Protein AF-A0A074V657-F1 (afdb_monomer)

Structure (mmCIF, N/CA/C/O backbone):
data_AF-A0A074V657-F1
#
_entry.id   AF-A0A074V657-F1
#
loop_
_atom_site.group_PDB
_atom_site.id
_atom_site.type_symbol
_atom_site.label_atom_id
_atom_site.label_alt_id
_atom_site.label_comp_id
_atom_site.label_asym_id
_atom_site.label_entity_id
_atom_site.label_seq_id
_atom_site.pdbx_PDB_ins_code
_atom_site.Cartn_x
_atom_site.Cartn_y
_atom_site.Cartn_z
_atom_site.occupancy
_atom_site.B_iso_or_equiv
_atom_site.auth_seq_id
_atom_site.auth_comp_id
_atom_site.auth_asym_id
_atom_site.auth_atom_id
_atom_site.pdbx_PDB_model_num
ATOM 1 N N . MET A 1 1 ? -19.089 2.568 24.440 1.00 58.25 1 MET A N 1
ATOM 2 C CA . MET A 1 1 ? -19.190 2.582 25.915 1.00 58.25 1 MET A CA 1
ATOM 3 C C . MET A 1 1 ? -20.380 3.453 26.281 1.00 58.25 1 MET A C 1
ATOM 5 O O . MET A 1 1 ? -20.622 4.405 25.547 1.00 58.25 1 MET A O 1
ATOM 9 N N . ASN A 1 2 ? -21.153 3.123 27.320 1.00 63.12 2 ASN A N 1
ATOM 10 C CA . ASN A 1 2 ? -22.216 4.026 27.772 1.00 63.12 2 ASN A CA 1
ATOM 11 C C . ASN A 1 2 ? -21.570 5.369 28.148 1.00 63.12 2 ASN A C 1
ATOM 13 O O . ASN A 1 2 ? -20.724 5.359 29.040 1.00 63.12 2 ASN A O 1
ATOM 17 N N . PRO A 1 3 ? -21.950 6.499 27.520 1.00 65.19 3 PRO A N 1
ATOM 18 C CA . PRO A 1 3 ? -21.306 7.795 27.772 1.00 65.19 3 PRO A CA 1
ATOM 19 C C . PRO A 1 3 ? -21.379 8.234 29.239 1.00 65.19 3 PRO A C 1
ATOM 21 O O . PRO A 1 3 ? -20.610 9.072 29.682 1.00 65.19 3 PRO A O 1
ATOM 24 N N . GLN A 1 4 ? -22.321 7.654 29.983 1.00 70.94 4 GLN A N 1
ATOM 25 C CA . GLN A 1 4 ? -22.644 7.993 31.364 1.00 70.94 4 GLN A CA 1
ATOM 26 C C . GLN A 1 4 ? -21.891 7.133 32.396 1.00 70.94 4 GLN A C 1
ATOM 28 O O . GLN A 1 4 ? -22.023 7.361 33.593 1.00 70.94 4 GLN A O 1
ATOM 33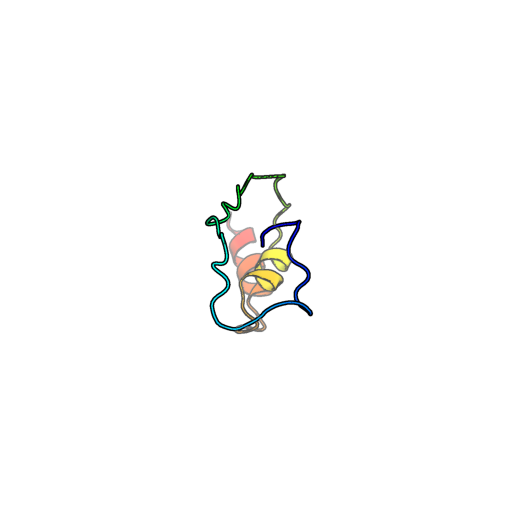 N N . VAL A 1 5 ? -21.129 6.117 31.967 1.00 72.19 5 VAL A N 1
ATOM 34 C CA . VAL A 1 5 ? -20.416 5.209 32.879 1.00 72.19 5 VAL A CA 1
ATOM 35 C C . VAL A 1 5 ? -18.947 5.612 32.945 1.00 72.19 5 VAL A C 1
ATOM 37 O O . VAL A 1 5 ? -18.201 5.393 31.992 1.00 72.19 5 VAL A O 1
ATOM 40 N N . ASN A 1 6 ? -18.527 6.175 34.082 1.00 78.19 6 ASN A N 1
ATOM 41 C CA . ASN A 1 6 ? -17.112 6.408 34.371 1.00 78.19 6 ASN A CA 1
ATOM 42 C C . ASN A 1 6 ? -16.396 5.049 34.538 1.00 78.19 6 ASN A C 1
ATOM 44 O O . ASN A 1 6 ? -16.799 4.274 35.411 1.00 78.19 6 ASN A O 1
ATOM 48 N N . PRO A 1 7 ? -15.337 4.752 33.759 1.00 76.12 7 PRO A N 1
ATOM 49 C CA . PRO A 1 7 ? -14.591 3.496 33.858 1.00 76.12 7 PRO A CA 1
ATOM 50 C C . PRO A 1 7 ? -14.033 3.200 35.259 1.00 76.12 7 PRO A C 1
ATOM 52 O O . PRO A 1 7 ? -13.953 2.040 35.647 1.00 76.12 7 PRO A O 1
ATOM 55 N N . HIS A 1 8 ? -13.703 4.232 36.042 1.00 78.88 8 HIS A N 1
ATOM 56 C CA . HIS A 1 8 ? -13.183 4.083 37.409 1.00 78.88 8 HIS A CA 1
ATOM 57 C C . HIS A 1 8 ? -14.255 3.653 38.424 1.00 78.88 8 HIS A C 1
ATOM 59 O O . HIS A 1 8 ? -13.925 3.226 39.524 1.00 78.88 8 HIS A O 1
ATOM 65 N N . ASN A 1 9 ? -15.536 3.728 38.049 1.00 80.75 9 ASN A N 1
ATOM 66 C CA . ASN A 1 9 ? -16.673 3.349 38.890 1.00 80.75 9 ASN A CA 1
ATOM 67 C C . ASN A 1 9 ? -17.268 1.988 38.489 1.00 80.75 9 ASN A C 1
ATOM 69 O O . ASN A 1 9 ? -18.384 1.655 38.895 1.00 80.75 9 ASN A O 1
ATOM 73 N N . LEU A 1 10 ? -16.555 1.208 37.671 1.00 83.62 10 LEU A N 1
ATOM 74 C CA . LEU A 1 10 ? -16.976 -0.136 37.297 1.00 83.62 10 LEU A CA 1
ATOM 75 C C . LEU A 1 10 ? -16.890 -1.067 38.508 1.00 83.62 10 LEU A C 1
ATOM 77 O O . LEU A 1 10 ? -15.861 -1.170 39.169 1.00 83.62 10 LEU A O 1
ATOM 81 N N . LYS A 1 11 ? -17.993 -1.759 38.786 1.00 85.19 11 LYS A N 1
ATOM 82 C CA . LYS A 1 11 ? -18.106 -2.763 39.843 1.00 85.19 11 LYS A CA 1
ATOM 83 C C . LYS A 1 11 ? -18.638 -4.060 39.250 1.00 85.19 11 LYS A C 1
ATOM 85 O O . LYS A 1 11 ? -19.390 -4.043 38.270 1.00 85.19 11 LYS A O 1
ATOM 90 N N . THR A 1 12 ? -18.271 -5.179 39.863 1.00 86.88 12 THR A N 1
ATOM 91 C CA . THR A 1 12 ? -18.812 -6.499 39.528 1.00 86.88 12 THR A CA 1
ATOM 92 C C . THR A 1 12 ? -20.340 -6.478 39.636 1.00 86.88 12 THR A C 1
ATOM 94 O O . THR A 1 12 ? -20.883 -5.964 40.611 1.00 86.88 12 THR A O 1
ATOM 97 N N . GLY A 1 13 ? -21.034 -7.000 38.620 1.00 85.56 13 GLY A N 1
ATOM 98 C CA . GLY A 1 13 ? -22.503 -7.016 38.552 1.00 85.56 13 GLY A CA 1
ATOM 99 C C . GLY A 1 13 ? -23.140 -5.861 37.767 1.00 85.56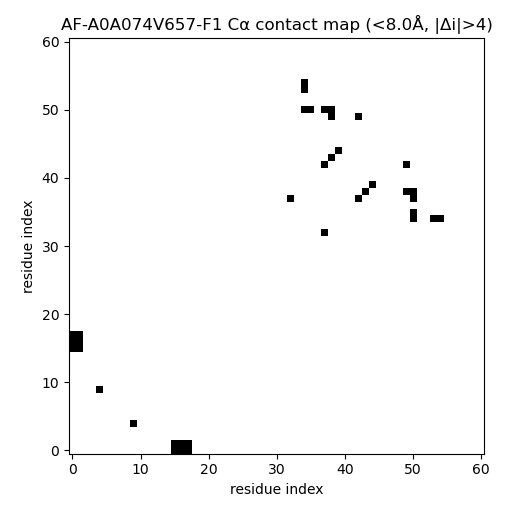 13 GLY A C 1
ATOM 100 O O . GLY A 1 13 ? -24.348 -5.876 37.543 1.00 85.56 13 GLY A O 1
ATOM 101 N N . ILE A 1 14 ? -22.361 -4.880 37.293 1.00 84.44 14 ILE A N 1
ATOM 102 C CA . ILE A 1 14 ? -22.878 -3.837 36.396 1.00 84.44 14 ILE A CA 1
ATOM 103 C C . ILE A 1 14 ? -23.036 -4.388 34.973 1.00 84.44 14 ILE A C 1
ATOM 105 O O . ILE A 1 14 ? -22.078 -4.848 34.354 1.00 84.44 14 ILE A O 1
ATOM 109 N N . ASN A 1 15 ? -24.238 -4.243 34.411 1.00 83.75 15 ASN A N 1
ATOM 110 C CA . ASN A 1 15 ? -24.509 -4.570 33.014 1.00 83.75 15 ASN A CA 1
ATOM 111 C C . ASN A 1 15 ? -24.049 -3.441 32.080 1.00 83.75 15 ASN A C 1
ATOM 113 O O . ASN A 1 15 ? -24.630 -2.352 32.049 1.00 83.75 15 ASN A O 1
ATOM 117 N N . LEU A 1 16 ? -23.022 -3.711 31.274 1.00 83.19 16 LEU A N 1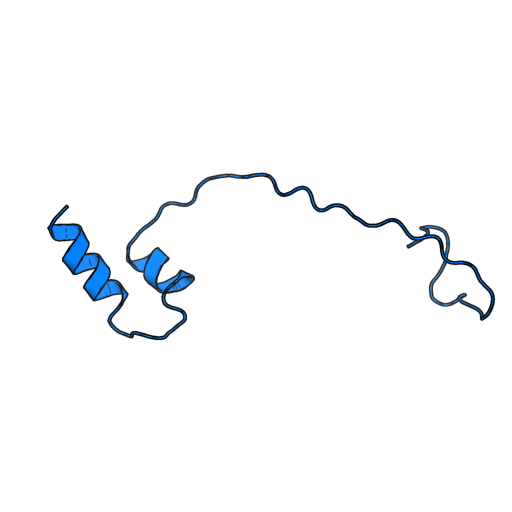
ATOM 118 C CA . LEU A 1 16 ? -22.532 -2.780 30.261 1.00 83.19 16 LEU A CA 1
ATOM 119 C C . LEU A 1 16 ? -23.326 -2.921 28.965 1.00 83.19 16 LEU A C 1
ATOM 121 O O . LEU A 1 16 ? -23.333 -3.972 28.329 1.00 83.19 16 LEU A O 1
ATOM 125 N N . LYS A 1 17 ? -23.951 -1.827 28.528 1.00 82.25 17 LYS A N 1
ATOM 126 C CA . LYS A 1 17 ? -24.566 -1.770 27.201 1.00 82.25 17 LYS A CA 1
ATOM 127 C C . LYS A 1 17 ? -23.483 -1.487 26.164 1.00 82.25 17 LYS A C 1
ATOM 129 O O . LYS A 1 17 ? -22.732 -0.513 26.274 1.00 82.25 17 LYS A O 1
ATOM 134 N N . TYR A 1 18 ? -23.420 -2.326 25.139 1.00 76.19 18 TYR A N 1
ATOM 135 C CA . TYR A 1 18 ? -22.573 -2.124 23.972 1.00 76.19 18 TYR A CA 1
ATOM 136 C C . TYR A 1 18 ? -23.421 -2.188 22.705 1.00 76.19 18 TYR A C 1
ATOM 138 O O . TYR A 1 18 ? -24.472 -2.822 22.657 1.00 76.19 18 TYR A O 1
ATOM 146 N N . ARG A 1 19 ? -22.951 -1.515 21.659 1.00 78.19 19 ARG A N 1
ATOM 147 C CA . ARG A 1 19 ? -23.483 -1.645 20.306 1.00 78.19 19 ARG A CA 1
ATOM 148 C C . ARG A 1 19 ? -22.297 -1.859 19.388 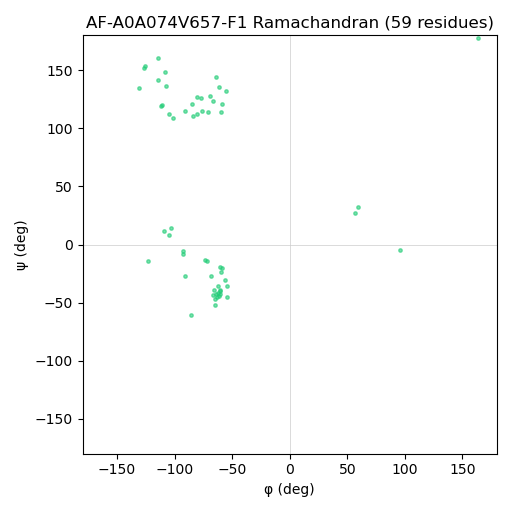1.00 78.19 19 ARG A C 1
ATOM 150 O O . ARG A 1 19 ? -21.293 -1.159 19.521 1.00 78.19 19 ARG A O 1
ATOM 157 N N . LYS A 1 20 ? -22.406 -2.817 18.469 1.00 81.19 20 LYS A N 1
ATOM 158 C CA . LYS A 1 20 ? -21.403 -3.004 17.420 1.00 81.19 20 LYS A CA 1
ATOM 159 C C . LYS A 1 20 ? -21.328 -1.710 16.608 1.00 81.19 20 LYS A C 1
ATOM 161 O O . LYS A 1 20 ? -22.313 -1.313 15.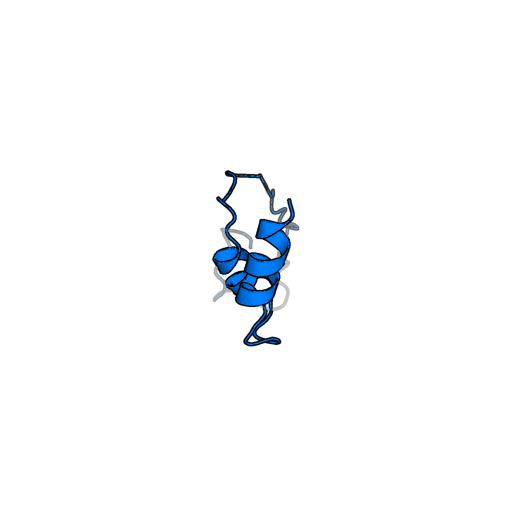987 1.00 81.19 20 LYS A O 1
ATOM 166 N N . GLY A 1 21 ? -20.187 -1.028 16.674 1.00 76.88 21 GLY A N 1
ATOM 167 C CA . GLY A 1 21 ? -19.913 0.108 15.804 1.00 76.88 21 GLY A CA 1
ATOM 168 C C . GLY A 1 21 ? -19.844 -0.363 14.353 1.00 76.88 21 GLY A C 1
ATOM 169 O O . GLY A 1 21 ? -19.370 -1.466 14.080 1.00 76.88 21 GLY A O 1
ATOM 170 N N . ALA A 1 22 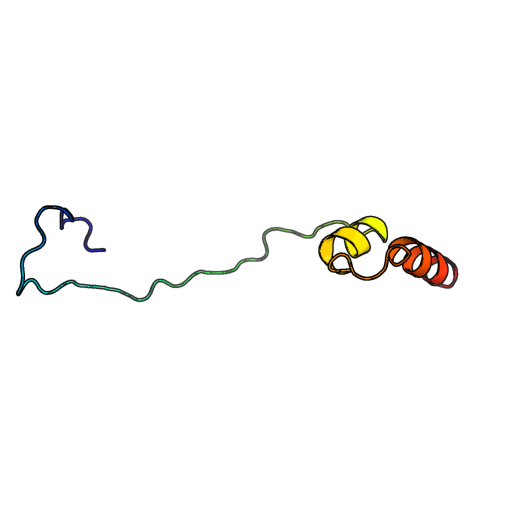? -20.327 0.460 13.428 1.00 81.88 22 ALA A N 1
ATOM 171 C CA . ALA A 1 22 ? -20.163 0.234 11.999 1.00 81.88 22 ALA A CA 1
ATOM 172 C C . ALA A 1 22 ? -19.235 1.317 11.448 1.00 81.88 22 ALA A C 1
ATOM 174 O O . ALA A 1 22 ? -19.549 2.503 11.534 1.00 81.88 22 ALA A O 1
ATOM 175 N N . ILE A 1 23 ? -18.095 0.912 10.891 1.00 82.12 23 ILE A N 1
ATOM 176 C CA . ILE A 1 23 ? -17.216 1.825 10.162 1.00 82.12 23 ILE A CA 1
ATOM 177 C C . ILE A 1 23 ? -17.757 1.913 8.737 1.00 82.12 23 ILE A C 1
ATOM 179 O O . ILE A 1 23 ? -17.678 0.945 7.981 1.00 82.12 23 ILE A O 1
ATOM 183 N N . LYS A 1 24 ? -18.318 3.066 8.363 1.00 83.62 24 LYS A N 1
ATOM 184 C CA . LYS A 1 24 ? -18.639 3.348 6.961 1.00 83.62 24 LYS A CA 1
ATOM 185 C C . LYS A 1 24 ? -17.340 3.696 6.241 1.00 83.62 24 LYS A C 1
ATOM 187 O O . LYS A 1 24 ? -16.705 4.694 6.567 1.00 83.62 24 LYS A O 1
ATOM 192 N N . ARG A 1 25 ? -16.930 2.854 5.291 1.00 83.81 25 ARG A N 1
ATOM 193 C CA . ARG A 1 25 ? -15.796 3.142 4.406 1.00 83.81 25 ARG A CA 1
ATOM 194 C C . ARG A 1 25 ? -16.348 3.841 3.169 1.00 83.81 25 ARG A C 1
ATOM 196 O O . ARG A 1 25 ? -17.114 3.235 2.427 1.00 83.81 25 ARG A O 1
ATOM 203 N N . THR A 1 26 ? -15.969 5.095 2.972 1.00 88.38 26 THR A N 1
ATOM 204 C CA . THR A 1 26 ? -16.321 5.885 1.786 1.00 88.38 26 THR A CA 1
ATOM 205 C C . THR A 1 26 ? -15.042 6.185 1.013 1.00 88.38 26 THR A C 1
ATOM 207 O O . THR A 1 26 ? -14.006 6.436 1.629 1.00 88.38 26 THR A O 1
ATOM 210 N N . ILE A 1 27 ? -15.094 6.150 -0.321 1.00 90.62 27 ILE A N 1
ATOM 211 C CA . ILE A 1 27 ? -13.982 6.613 -1.161 1.00 90.62 27 ILE A CA 1
ATOM 212 C C . ILE A 1 27 ? -13.928 8.137 -1.041 1.00 90.62 27 ILE A C 1
ATOM 214 O O . ILE A 1 27 ? -14.864 8.821 -1.442 1.00 90.62 27 ILE A O 1
ATOM 218 N N . THR A 1 28 ? -12.853 8.664 -0.459 1.00 91.12 28 THR A N 1
ATOM 219 C CA . THR A 1 28 ? -12.655 10.111 -0.276 1.00 91.12 28 THR A CA 1
ATOM 220 C C . THR A 1 28 ? -11.871 10.757 -1.416 1.00 91.12 28 THR A C 1
ATOM 222 O O . THR A 1 28 ? -11.777 11.978 -1.472 1.00 91.12 28 THR A O 1
ATOM 225 N N . GLY A 1 29 ? -11.319 9.956 -2.330 1.00 90.62 29 GLY A N 1
ATOM 226 C CA . GLY A 1 29 ? -10.585 10.427 -3.497 1.00 90.62 29 GLY A CA 1
ATOM 227 C C . GLY A 1 29 ? -9.734 9.332 -4.132 1.00 90.62 29 GLY A C 1
ATOM 228 O O . GLY A 1 29 ? -9.658 8.208 -3.629 1.00 90.62 29 GLY A O 1
ATOM 229 N N . TRP A 1 30 ? -9.080 9.692 -5.233 1.00 91.12 30 TRP A N 1
ATOM 230 C CA . TRP A 1 30 ? -8.110 8.856 -5.932 1.00 91.12 30 TRP A CA 1
ATOM 231 C C . TRP A 1 30 ? -6.705 9.405 -5.719 1.00 91.12 30 TRP A C 1
ATOM 233 O O . TRP A 1 30 ? -6.516 10.611 -5.566 1.00 91.12 30 TRP A O 1
ATOM 243 N N . LYS A 1 31 ? -5.717 8.513 -5.701 1.00 87.94 31 LYS A N 1
ATOM 244 C CA . LYS A 1 31 ? -4.308 8.881 -5.601 1.00 87.94 31 LYS A CA 1
ATOM 245 C C . LYS A 1 31 ? -3.637 8.649 -6.944 1.00 87.94 31 LYS A C 1
ATOM 247 O O . LYS A 1 31 ? -3.842 7.597 -7.543 1.00 87.94 31 LYS A O 1
ATOM 252 N N . GLU A 1 32 ? -2.817 9.599 -7.377 1.00 91.00 32 GLU A N 1
ATOM 253 C CA . GLU A 1 32 ? -1.971 9.415 -8.554 1.00 91.00 32 GLU A CA 1
ATOM 254 C C . GLU A 1 32 ? -0.995 8.255 -8.347 1.00 91.00 32 GLU A C 1
ATOM 256 O O . GLU A 1 32 ? -0.375 8.110 -7.286 1.00 91.00 32 GLU A O 1
ATOM 261 N N . ILE A 1 33 ? -0.876 7.413 -9.373 1.00 92.50 33 ILE A N 1
ATOM 262 C CA . ILE A 1 33 ? -0.062 6.204 -9.333 1.00 92.50 33 ILE A CA 1
ATOM 263 C C . ILE A 1 33 ? 1.143 6.384 -10.250 1.00 92.50 33 ILE A C 1
ATOM 265 O O . ILE A 1 33 ? 1.013 6.547 -11.458 1.00 92.50 33 ILE A O 1
ATOM 269 N N . SER A 1 34 ? 2.327 6.288 -9.656 1.00 94.75 34 SER A N 1
ATOM 270 C CA . SER A 1 34 ? 3.608 6.113 -10.342 1.00 94.75 34 SER A CA 1
ATOM 271 C C . SER A 1 34 ? 4.222 4.752 -10.008 1.00 94.75 34 SER A C 1
ATOM 273 O O . SER A 1 34 ? 3.906 4.150 -8.977 1.00 94.75 34 SER A O 1
ATOM 275 N N . THR A 1 35 ? 5.160 4.277 -10.826 1.00 96.19 35 THR A N 1
ATOM 276 C CA . THR A 1 35 ? 5.951 3.060 -10.547 1.00 96.19 35 THR A CA 1
ATOM 277 C C . THR A 1 35 ? 6.655 3.117 -9.187 1.00 96.19 35 THR A C 1
ATOM 279 O O . THR A 1 35 ? 6.699 2.116 -8.471 1.00 96.19 35 THR A O 1
ATOM 282 N N . MET A 1 36 ? 7.116 4.304 -8.777 1.00 94.50 36 MET A N 1
ATOM 283 C CA . MET A 1 36 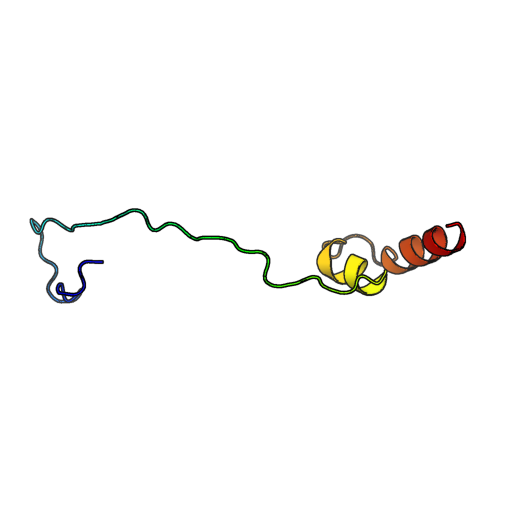? 7.678 4.546 -7.447 1.00 94.50 36 MET A CA 1
ATOM 284 C C . MET A 1 36 ? 6.629 4.367 -6.345 1.00 94.50 36 MET A C 1
ATOM 286 O O . MET A 1 36 ? 6.881 3.672 -5.362 1.00 94.50 36 MET A O 1
ATOM 290 N N . SER A 1 37 ? 5.432 4.941 -6.510 1.00 94.94 37 SER A N 1
ATOM 291 C CA . SER A 1 37 ? 4.346 4.764 -5.537 1.00 94.94 37 SER A CA 1
ATOM 292 C C . SER A 1 37 ? 3.952 3.288 -5.400 1.00 94.94 37 SER A C 1
ATOM 294 O O . SER A 1 37 ? 3.778 2.798 -4.286 1.00 94.94 37 SER A O 1
ATOM 296 N N . LEU A 1 38 ? 3.912 2.546 -6.511 1.00 94.44 38 LEU A N 1
ATOM 297 C CA . LEU A 1 38 ? 3.635 1.114 -6.501 1.00 94.44 38 LEU A CA 1
ATOM 298 C C . LEU A 1 38 ? 4.718 0.331 -5.757 1.00 94.44 38 LEU A C 1
ATOM 300 O O . LEU A 1 38 ? 4.402 -0.545 -4.952 1.00 94.44 38 LEU A O 1
ATOM 304 N N . ALA A 1 39 ? 5.989 0.671 -5.974 1.00 95.12 39 ALA A N 1
ATOM 305 C CA . ALA A 1 39 ? 7.092 0.053 -5.253 1.00 95.12 39 ALA A CA 1
ATOM 306 C C . ALA A 1 39 ? 7.028 0.321 -3.744 1.00 95.12 39 ALA A C 1
ATOM 308 O O . ALA A 1 39 ? 7.220 -0.603 -2.961 1.00 95.12 39 ALA A O 1
ATOM 309 N N . MET A 1 40 ? 6.691 1.541 -3.326 1.00 92.50 40 MET A N 1
ATOM 310 C CA . MET A 1 40 ? 6.593 1.886 -1.905 1.00 92.50 40 MET A CA 1
ATOM 311 C C . MET A 1 40 ? 5.440 1.166 -1.197 1.00 92.50 40 MET A C 1
ATOM 313 O O . MET A 1 40 ? 5.620 0.673 -0.086 1.00 92.50 40 MET A O 1
ATOM 317 N N . TYR A 1 41 ? 4.262 1.087 -1.824 1.00 93.56 41 TYR A N 1
ATOM 318 C CA . TYR A 1 41 ? 3.063 0.562 -1.162 1.00 93.56 41 TYR A CA 1
ATOM 319 C C . TYR A 1 41 ? 2.852 -0.946 -1.335 1.00 93.56 41 TYR A C 1
ATOM 321 O O . TYR A 1 41 ? 2.236 -1.560 -0.467 1.00 93.56 41 TYR A O 1
ATOM 329 N N . TYR A 1 42 ? 3.353 -1.550 -2.418 1.00 94.00 42 TYR A N 1
ATOM 330 C CA . TYR A 1 42 ? 2.984 -2.924 -2.791 1.00 94.00 42 TYR A CA 1
ATOM 331 C C . TYR A 1 42 ? 4.158 -3.901 -2.923 1.00 94.00 42 TYR A C 1
ATOM 333 O O . TYR A 1 42 ? 3.929 -5.106 -2.914 1.00 94.00 42 TYR A O 1
ATOM 341 N N . ASN A 1 43 ? 5.414 -3.440 -2.984 1.00 95.00 43 ASN A N 1
ATOM 342 C CA . ASN A 1 43 ? 6.573 -4.348 -3.009 1.00 95.00 43 ASN A CA 1
ATOM 343 C C . ASN A 1 43 ? 6.765 -5.087 -1.671 1.00 95.00 43 ASN A C 1
ATOM 345 O O . ASN A 1 43 ? 7.357 -6.164 -1.622 1.00 95.00 43 ASN A O 1
ATOM 349 N N . GLY A 1 44 ? 6.313 -4.488 -0.561 1.00 90.50 44 GLY A N 1
ATOM 350 C CA . GLY A 1 44 ? 6.497 -5.049 0.782 1.00 90.50 44 GLY A CA 1
ATOM 351 C C . GLY A 1 44 ? 7.971 -5.240 1.159 1.00 90.50 44 GLY A C 1
ATOM 352 O O . GLY A 1 44 ? 8.301 -6.202 1.844 1.00 90.50 44 GLY A O 1
ATOM 353 N N . ASN A 1 45 ? 8.853 -4.363 0.662 1.00 85.06 45 ASN A N 1
ATOM 354 C CA . ASN A 1 45 ? 10.310 -4.406 0.849 1.00 85.06 45 ASN A CA 1
ATOM 355 C C . ASN A 1 45 ? 10.996 -5.714 0.386 1.00 85.06 45 ASN A C 1
ATOM 357 O O . ASN A 1 45 ? 12.031 -6.095 0.927 1.00 85.06 45 ASN A O 1
ATOM 361 N N . ARG A 1 46 ? 10.419 -6.427 -0.593 1.00 91.88 46 ARG A N 1
ATOM 362 C CA . ARG A 1 46 ? 10.935 -7.724 -1.064 1.00 91.88 46 ARG A CA 1
ATOM 363 C C . ARG A 1 46 ? 12.009 -7.578 -2.135 1.00 91.88 46 ARG A C 1
ATOM 365 O O . ARG A 1 46 ? 13.133 -8.034 -1.958 1.00 91.88 46 ARG A O 1
ATOM 372 N N . ASP A 1 47 ? 11.658 -6.959 -3.259 1.00 95.50 47 ASP A N 1
ATOM 373 C CA . ASP A 1 47 ? 12.548 -6.846 -4.411 1.00 95.50 47 ASP A CA 1
ATOM 374 C C . ASP A 1 47 ? 13.113 -5.428 -4.519 1.00 95.50 47 ASP A C 1
ATOM 376 O O . ASP A 1 47 ? 12.402 -4.472 -4.830 1.00 95.50 47 ASP A O 1
ATOM 380 N N . LYS A 1 48 ? 14.421 -5.287 -4.300 1.00 94.56 48 LYS A N 1
ATOM 381 C CA . LYS A 1 48 ? 15.127 -4.001 -4.411 1.00 94.56 48 LYS A CA 1
ATOM 382 C C . LYS A 1 48 ? 15.056 -3.375 -5.812 1.00 94.56 48 LYS A C 1
ATOM 384 O O . LYS A 1 48 ? 15.249 -2.172 -5.949 1.00 94.56 48 LYS A O 1
ATOM 389 N N . PHE A 1 49 ? 14.745 -4.162 -6.843 1.00 96.06 49 PHE A N 1
ATOM 390 C CA . PHE A 1 49 ? 14.618 -3.712 -8.231 1.00 96.06 49 PHE A CA 1
ATOM 391 C C . PHE A 1 49 ? 13.169 -3.606 -8.713 1.00 96.06 49 PHE A C 1
ATOM 393 O O . PHE A 1 49 ? 12.937 -3.350 -9.894 1.00 96.06 49 PHE A O 1
ATOM 400 N N . TYR A 1 50 ? 12.184 -3.755 -7.824 1.00 96.75 50 TYR A N 1
ATOM 401 C CA . TYR A 1 50 ? 10.767 -3.756 -8.191 1.00 96.75 50 TYR A CA 1
ATOM 402 C C . TYR A 1 50 ? 10.353 -2.506 -8.984 1.00 96.75 50 TYR A C 1
ATOM 404 O O . TYR A 1 50 ? 9.732 -2.611 -10.039 1.00 96.75 50 TYR A O 1
ATOM 412 N N . CYS A 1 51 ? 10.781 -1.319 -8.539 1.00 96.56 51 CYS A N 1
ATOM 413 C CA . CYS A 1 51 ? 10.521 -0.060 -9.244 1.00 96.56 51 CYS A CA 1
ATOM 414 C C . CYS A 1 51 ? 11.128 -0.052 -10.660 1.00 96.56 51 CYS A C 1
ATOM 416 O O . CYS A 1 51 ? 10.472 0.352 -11.618 1.00 96.56 51 CYS A O 1
ATOM 418 N N . ALA A 1 52 ? 12.358 -0.555 -10.818 1.00 97.25 52 ALA A N 1
ATOM 419 C CA . ALA A 1 52 ? 13.027 -0.627 -12.116 1.00 97.25 52 ALA A CA 1
ATOM 420 C C . ALA A 1 52 ? 12.319 -1.593 -13.079 1.00 97.25 52 ALA A C 1
ATOM 422 O O . ALA A 1 52 ? 12.170 -1.271 -14.256 1.00 97.25 52 ALA A O 1
ATOM 423 N N . LYS A 1 53 ? 11.821 -2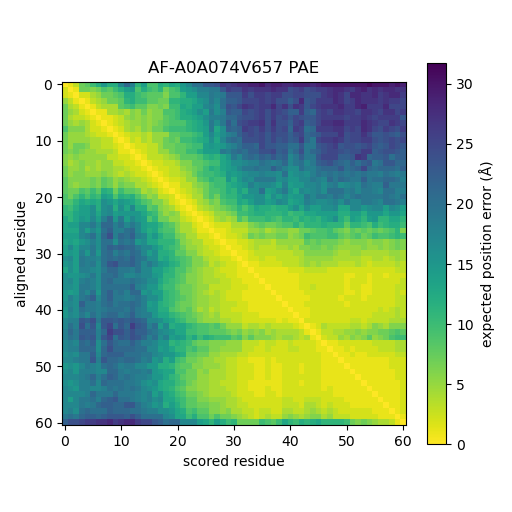.733 -12.582 1.00 96.19 53 LYS A N 1
ATOM 424 C CA . LYS A 1 53 ? 11.016 -3.678 -13.374 1.00 96.19 53 LYS A CA 1
ATOM 425 C C . LYS A 1 53 ? 9.712 -3.042 -13.850 1.00 96.19 53 LYS A C 1
ATOM 427 O O . LYS A 1 53 ? 9.389 -3.143 -15.029 1.00 96.19 53 LYS A O 1
ATOM 432 N N . LEU A 1 54 ? 9.005 -2.332 -12.967 1.00 96.38 54 LEU A N 1
ATOM 433 C CA . LEU A 1 54 ? 7.792 -1.599 -13.341 1.00 96.38 54 LEU A CA 1
ATOM 434 C C . LEU A 1 54 ? 8.082 -0.509 -14.381 1.00 96.38 54 LEU A C 1
ATOM 436 O O . LEU A 1 54 ? 7.362 -0.404 -15.367 1.00 96.38 54 LEU A O 1
ATOM 440 N N . ASN A 1 55 ? 9.162 0.257 -14.200 1.00 97.19 55 ASN A N 1
ATOM 441 C CA . ASN A 1 55 ? 9.602 1.257 -15.176 1.00 97.19 55 ASN A CA 1
ATOM 442 C C . ASN A 1 55 ? 9.977 0.640 -16.523 1.00 97.19 55 ASN A C 1
ATOM 444 O O . ASN A 1 55 ? 9.757 1.264 -17.552 1.00 97.19 55 ASN A O 1
ATOM 448 N N . TYR A 1 56 ? 10.571 -0.554 -16.528 1.00 96.88 56 TYR A N 1
ATOM 449 C CA . TYR A 1 56 ? 10.883 -1.262 -17.762 1.00 96.88 56 TYR A CA 1
ATOM 450 C C . TYR A 1 56 ? 9.602 -1.647 -18.501 1.00 96.88 56 TYR A C 1
ATOM 452 O O . TYR A 1 56 ? 9.456 -1.277 -19.658 1.00 96.88 56 TYR A O 1
ATOM 460 N N . VAL A 1 57 ? 8.657 -2.310 -17.826 1.00 95.88 57 VAL A N 1
ATOM 461 C CA . VAL A 1 57 ? 7.388 -2.747 -18.433 1.00 95.88 57 VAL A CA 1
ATOM 462 C C . VAL A 1 57 ? 6.569 -1.563 -18.949 1.00 95.88 57 VAL A C 1
ATOM 464 O O . VAL A 1 57 ? 6.024 -1.643 -20.044 1.00 95.88 57 VAL A O 1
ATOM 467 N N . LEU A 1 58 ? 6.540 -0.445 -18.215 1.00 95.31 58 LEU A N 1
ATOM 468 C CA . LEU A 1 58 ? 5.801 0.757 -18.611 1.00 95.31 58 LEU A CA 1
ATOM 469 C C . LEU A 1 58 ? 6.256 1.339 -19.962 1.00 95.31 58 LEU A C 1
ATOM 471 O O . LEU A 1 58 ? 5.476 2.018 -20.609 1.00 95.31 58 LEU A O 1
ATOM 475 N N . LYS A 1 59 ? 7.489 1.069 -20.411 1.00 95.81 59 LYS A N 1
ATOM 476 C CA . LYS A 1 59 ? 7.986 1.529 -21.722 1.00 95.81 59 LYS A CA 1
ATOM 477 C C . LYS A 1 59 ? 7.369 0.790 -22.913 1.00 95.81 59 LYS A C 1
ATOM 479 O O . LYS A 1 59 ? 7.576 1.219 -24.042 1.00 95.81 59 LYS A O 1
ATOM 484 N N . PHE A 1 60 ? 6.702 -0.336 -22.674 1.00 94.44 60 PHE A N 1
ATOM 485 C CA . PHE A 1 60 ? 6.132 -1.202 -23.711 1.00 94.44 60 PHE A CA 1
ATOM 486 C C . PHE A 1 60 ? 4.599 -1.152 -23.752 1.00 94.44 60 PHE A C 1
ATOM 4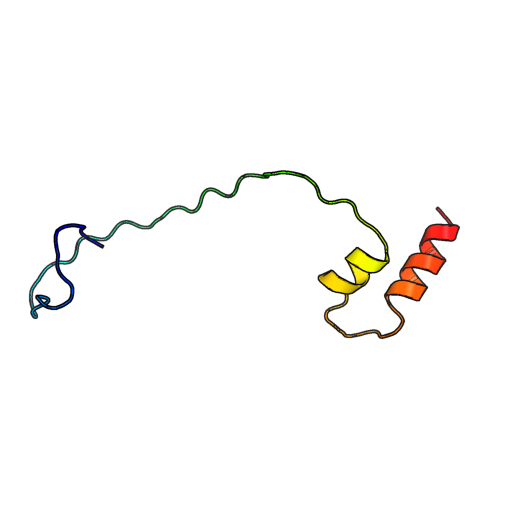88 O O . PHE A 1 60 ? 3.979 -2.003 -24.388 1.00 94.44 60 PHE A O 1
ATOM 495 N N . ILE A 1 61 ? 4.005 -0.189 -23.046 1.00 83.38 61 ILE A N 1
ATOM 496 C CA . ILE A 1 61 ? 2.574 0.129 -23.046 1.00 83.38 61 ILE A CA 1
ATOM 497 C C . ILE A 1 61 ? 2.415 1.474 -23.747 1.00 83.38 61 ILE A C 1
ATOM 499 O O . ILE A 1 61 ? 1.490 1.585 -24.576 1.00 83.38 61 ILE A O 1
#

Organism: NCBI:txid1385367

pLDDT: mean 87.32, std 9.06, range [58.25, 97.25]

Foldseek 3Di:
DPPPDDPVPDDPPDDDDDDDDDDDDDDPDDDDDDLVNCCVPPVPPPDPCSSVVVVVVVVVD

Solvent-accessible surface area (backbone atoms only — not comparable to full-atom values): 4355 Å² total; per-residue (Å²): 117,53,92,85,61,59,80,92,71,69,56,94,89,67,85,79,67,78,73,87,82,80,86,84,87,71,90,88,75,85,78,91,82,47,49,62,54,48,34,72,74,68,47,76,87,68,58,95,55,47,36,57,53,46,54,56,56,60,74,78,110

Sequence (61 aa):
MNPQVNPHNLKTGINLKYRKGAIKRTITGWKEISTMSLAMYYNGNRDKFYCAKLNYVLKFI

Secondary structure (DSSP, 8-state):
--TT--GGG--TT---------------------HHHHHHHHSTT--TTHHHHHHHHHTT-

Radius of gyration: 24.21 Å; Cα contacts (8 Å, |Δi|>4): 19; chains: 1; bounding box: 40×18×64 Å

Mean predicted aligned error: 10.99 Å